Protein AF-A0A3D5U946-F1 (afdb_monomer)

pLDDT: mean 96.35, std 2.48, range [83.06, 98.5]

Structure (mmCIF, N/CA/C/O backbone):
data_AF-A0A3D5U946-F1
#
_entry.id   AF-A0A3D5U946-F1
#
loop_
_atom_site.group_PDB
_atom_site.id
_atom_site.type_symbol
_atom_site.label_atom_id
_atom_site.label_alt_id
_atom_site.label_comp_id
_atom_site.label_asym_id
_atom_site.label_entity_id
_atom_site.label_seq_id
_atom_site.pdbx_PDB_ins_code
_atom_site.Cartn_x
_atom_site.Cartn_y
_atom_site.Cartn_z
_atom_site.occupancy
_atom_site.B_iso_or_equiv
_atom_site.auth_seq_id
_atom_site.auth_comp_id
_atom_site.auth_asym_id
_atom_site.auth_atom_id
_atom_site.pdbx_PDB_model_num
ATOM 1 N N . ALA A 1 1 ? 17.660 9.018 -31.068 1.00 83.06 1 ALA A N 1
ATOM 2 C CA . ALA A 1 1 ? 16.540 8.175 -30.598 1.00 83.06 1 ALA A CA 1
ATOM 3 C C . ALA A 1 1 ? 16.935 7.561 -29.259 1.00 83.06 1 ALA A C 1
ATOM 5 O O . ALA A 1 1 ? 18.131 7.519 -28.995 1.00 83.06 1 ALA A O 1
ATOM 6 N N . VAL A 1 2 ? 15.977 7.155 -28.422 1.00 95.06 2 VAL A N 1
ATOM 7 C CA . VAL A 1 2 ? 16.244 6.520 -27.117 1.00 95.06 2 VAL A CA 1
ATOM 8 C C . VAL A 1 2 ? 15.675 5.106 -27.093 1.00 95.06 2 VAL A C 1
ATOM 10 O O . VAL A 1 2 ? 14.644 4.865 -27.718 1.00 95.06 2 VAL A O 1
ATOM 13 N N . ASP A 1 3 ? 16.324 4.205 -26.356 1.00 97.69 3 ASP A N 1
ATOM 14 C CA . ASP A 1 3 ? 15.890 2.809 -26.199 1.00 97.69 3 ASP A CA 1
ATOM 15 C C . ASP A 1 3 ? 14.773 2.643 -25.154 1.00 97.69 3 ASP A C 1
ATOM 17 O O . ASP A 1 3 ? 14.074 1.632 -25.138 1.00 97.69 3 ASP A O 1
ATOM 21 N N . GLY A 1 4 ? 14.576 3.640 -24.284 1.00 97.06 4 GLY A N 1
ATOM 22 C CA . GLY A 1 4 ? 13.541 3.609 -23.256 1.00 97.06 4 GLY A CA 1
ATOM 23 C C . GLY A 1 4 ? 13.233 4.976 -22.651 1.00 97.06 4 GLY A C 1
ATOM 24 O O . GLY A 1 4 ? 14.089 5.858 -22.579 1.00 97.06 4 GLY A O 1
ATOM 25 N N . LEU A 1 5 ? 11.987 5.123 -22.199 1.00 96.31 5 LEU A N 1
ATOM 26 C CA . LEU A 1 5 ? 11.475 6.261 -21.443 1.00 96.31 5 LEU A CA 1
ATOM 27 C C . LEU A 1 5 ? 10.631 5.717 -20.289 1.00 96.31 5 LEU A C 1
ATOM 29 O O . LEU A 1 5 ? 9.679 4.975 -20.519 1.00 96.31 5 LEU A O 1
ATOM 33 N N . PHE A 1 6 ? 10.961 6.113 -19.064 1.00 97.00 6 PHE A N 1
ATOM 34 C CA . PHE A 1 6 ? 10.221 5.727 -17.867 1.00 97.00 6 PHE A CA 1
ATOM 35 C C . PHE A 1 6 ? 9.574 6.964 -17.263 1.00 97.00 6 PHE A C 1
ATOM 37 O O . PHE A 1 6 ? 10.253 7.943 -16.954 1.00 97.00 6 PHE A O 1
ATOM 44 N N . VAL A 1 7 ? 8.253 6.926 -17.120 1.00 96.19 7 VAL A N 1
ATOM 45 C CA . VAL A 1 7 ? 7.474 8.058 -16.621 1.00 96.19 7 VAL A CA 1
ATOM 46 C C . VAL A 1 7 ? 7.282 7.907 -15.118 1.00 96.19 7 VAL A C 1
ATOM 48 O O . VAL A 1 7 ? 6.644 6.964 -14.661 1.00 96.19 7 VAL A O 1
ATOM 51 N N . PHE A 1 8 ? 7.809 8.868 -14.363 1.00 94.56 8 PHE A N 1
ATOM 52 C CA . PHE A 1 8 ? 7.666 8.962 -12.912 1.00 94.56 8 PHE A CA 1
ATOM 53 C C . PHE A 1 8 ? 7.106 10.340 -12.547 1.00 94.56 8 PHE A C 1
ATOM 55 O O . PHE A 1 8 ? 7.844 11.239 -12.159 1.00 94.56 8 PHE A O 1
ATOM 62 N N . ILE A 1 9 ? 5.793 10.512 -12.717 1.00 96.00 9 ILE A N 1
ATOM 63 C CA . ILE A 1 9 ? 5.072 11.770 -12.430 1.00 96.00 9 ILE A CA 1
ATOM 64 C C . ILE A 1 9 ? 4.195 11.678 -11.172 1.00 96.00 9 ILE A C 1
ATOM 66 O O . ILE A 1 9 ? 3.305 12.497 -10.971 1.00 96.00 9 ILE A O 1
ATOM 70 N N . GLY A 1 10 ? 4.450 10.673 -10.333 1.00 92.50 10 GLY A N 1
ATOM 71 C CA . GLY A 1 10 ? 3.632 10.341 -9.170 1.00 92.50 10 GLY A CA 1
ATOM 72 C C . GLY A 1 10 ? 2.562 9.290 -9.468 1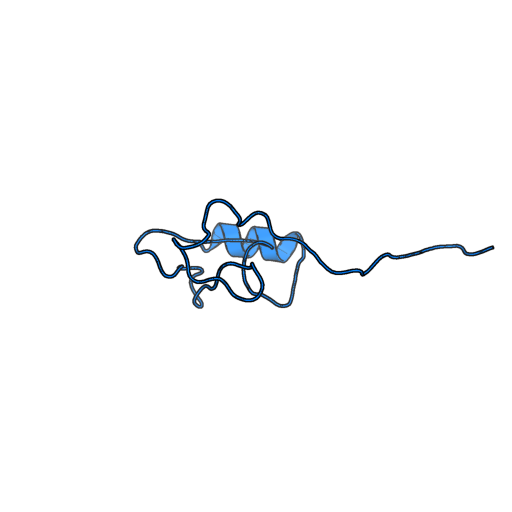.00 92.50 10 GLY A C 1
ATOM 73 O O . GLY A 1 10 ? 2.442 8.794 -10.589 1.00 92.50 10 GLY A O 1
ATOM 74 N N . SER A 1 11 ? 1.806 8.951 -8.426 1.00 93.69 11 SER A N 1
ATOM 75 C CA . SER A 1 11 ? 0.744 7.944 -8.443 1.00 93.69 11 SER A CA 1
ATOM 76 C C . SER A 1 11 ? -0.484 8.490 -7.726 1.00 93.69 11 SER A C 1
ATOM 78 O O . SER A 1 11 ? -0.344 9.202 -6.733 1.00 93.69 11 SER A O 1
ATOM 80 N N . ASN A 1 12 ? -1.671 8.128 -8.211 1.00 95.62 12 ASN A N 1
ATOM 81 C CA . ASN A 1 12 ? -2.945 8.474 -7.589 1.00 95.62 12 ASN A CA 1
ATOM 82 C C . ASN A 1 12 ? -3.595 7.198 -7.016 1.00 95.62 12 ASN A C 1
ATOM 84 O O . ASN A 1 12 ? -4.042 6.363 -7.809 1.00 95.62 12 ASN A O 1
ATOM 88 N N . PRO A 1 13 ? -3.595 6.985 -5.688 1.00 96.62 13 PRO A N 1
ATOM 89 C CA . PRO A 1 13 ? -4.225 5.817 -5.080 1.00 96.62 13 PRO A CA 1
ATOM 90 C C . PRO A 1 13 ? -5.757 5.884 -5.190 1.00 96.62 13 PRO A C 1
ATOM 92 O O . PRO A 1 13 ? -6.365 6.949 -5.134 1.00 96.62 13 PRO A O 1
ATOM 95 N N . ASN A 1 14 ? -6.409 4.727 -5.326 1.00 97.62 14 ASN A N 1
ATOM 96 C CA . ASN A 1 14 ? -7.869 4.635 -5.468 1.00 97.62 14 ASN A CA 1
ATOM 97 C C . ASN A 1 14 ? -8.591 4.743 -4.109 1.00 97.62 14 ASN A C 1
ATOM 99 O O . ASN A 1 14 ? -9.259 3.805 -3.680 1.00 97.62 14 ASN A O 1
ATOM 103 N N . THR A 1 15 ? -8.439 5.871 -3.418 1.00 98.06 15 THR A N 1
ATOM 104 C CA . THR A 1 15 ? -8.922 6.083 -2.038 1.00 98.06 15 THR A CA 1
ATOM 105 C C . THR A 1 15 ? -10.063 7.083 -1.917 1.00 98.06 15 THR A C 1
ATOM 107 O O . THR A 1 15 ? -10.561 7.276 -0.814 1.00 98.06 15 THR A O 1
ATOM 110 N N . GLY A 1 16 ? -10.546 7.655 -3.025 1.00 97.12 16 GLY A N 1
ATOM 111 C CA . GLY A 1 16 ? -11.608 8.673 -3.005 1.00 97.12 16 GLY A CA 1
ATOM 112 C C . GLY A 1 16 ? -12.896 8.239 -2.289 1.00 97.12 16 GLY A C 1
ATOM 113 O O . GLY A 1 16 ? -13.598 9.062 -1.718 1.00 97.12 16 GLY A O 1
ATOM 114 N N . LEU A 1 17 ? -13.197 6.934 -2.249 1.00 96.25 17 LEU A N 1
ATOM 115 C CA . LEU A 1 17 ? -14.342 6.394 -1.499 1.00 96.25 17 LEU A CA 1
ATOM 116 C C . LEU A 1 17 ? -14.181 6.466 0.027 1.00 96.25 17 LEU A C 1
ATOM 118 O O . LEU A 1 17 ? -15.168 6.285 0.735 1.00 96.25 17 LEU A O 1
ATOM 122 N N . PHE A 1 18 ? -12.962 6.678 0.521 1.00 96.88 18 PHE A N 1
ATOM 123 C CA . PHE A 1 18 ? -12.595 6.651 1.938 1.00 96.88 18 PHE A CA 1
ATOM 124 C C . PHE A 1 18 ? -12.183 8.025 2.475 1.00 96.88 18 PHE A C 1
ATOM 126 O O . PHE A 1 18 ? 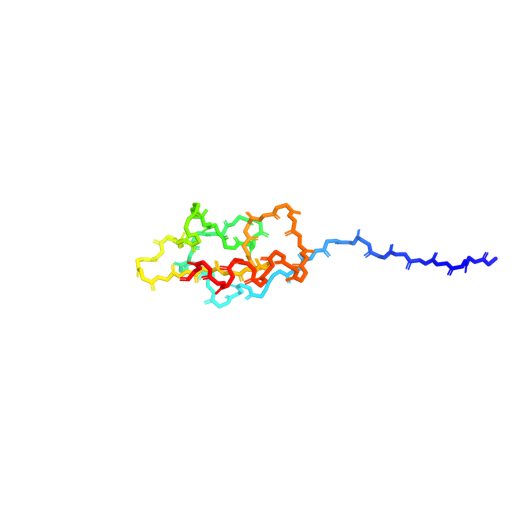-11.782 8.129 3.637 1.00 96.88 18 PHE A O 1
ATOM 133 N N . GLU A 1 19 ? -12.294 9.071 1.652 1.00 95.12 19 GLU A N 1
ATOM 134 C CA . GLU A 1 19 ? -12.179 10.456 2.105 1.00 95.12 19 GLU A CA 1
ATOM 135 C C . GLU A 1 19 ? -13.145 10.697 3.275 1.00 95.12 19 GLU A C 1
ATOM 137 O O . GLU A 1 19 ? -14.267 10.180 3.294 1.00 95.12 19 GLU A O 1
ATOM 142 N N . ASP A 1 20 ? -12.661 11.410 4.293 1.00 95.50 20 ASP A N 1
ATOM 143 C CA . ASP A 1 20 ? -13.344 11.684 5.566 1.00 95.50 20 ASP A CA 1
ATOM 144 C C . ASP A 1 20 ? -13.768 10.450 6.396 1.00 95.50 20 ASP A C 1
ATOM 146 O O . ASP A 1 20 ? -14.379 10.597 7.456 1.00 95.50 20 ASP A O 1
ATOM 150 N N . GLN A 1 21 ? -13.429 9.230 5.964 1.00 97.31 21 GLN A N 1
ATOM 151 C CA . GLN A 1 21 ? -13.749 7.979 6.666 1.00 97.31 21 GLN A CA 1
ATOM 152 C C . GLN A 1 21 ? -12.51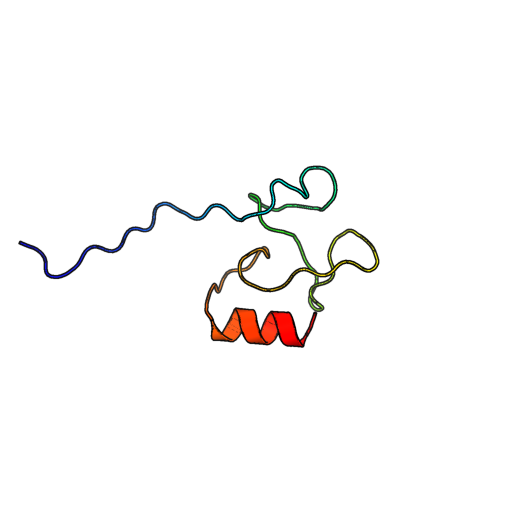1 7.313 7.269 1.00 97.31 21 GLN A C 1
ATOM 154 O O . GLN A 1 21 ? -12.595 6.718 8.344 1.00 97.31 21 GLN A O 1
ATOM 159 N N . LEU A 1 22 ? -11.367 7.409 6.585 1.00 98.12 22 LEU A N 1
ATOM 160 C CA . LEU A 1 22 ? -10.087 6.865 7.030 1.00 98.12 22 LEU A CA 1
ATOM 161 C C . LEU A 1 22 ? -9.028 7.967 7.110 1.00 98.12 22 LEU A C 1
ATOM 163 O O . LEU A 1 22 ? -9.087 8.962 6.389 1.00 98.12 22 LEU A O 1
ATOM 167 N N . ASN A 1 23 ? -8.021 7.767 7.960 1.00 98.38 23 ASN A N 1
ATOM 168 C CA . ASN A 1 23 ? -6.842 8.625 7.968 1.00 98.38 23 ASN A CA 1
ATOM 169 C C . ASN A 1 23 ? -6.028 8.382 6.694 1.00 98.38 23 ASN A C 1
ATOM 171 O O . ASN A 1 23 ? -5.556 7.266 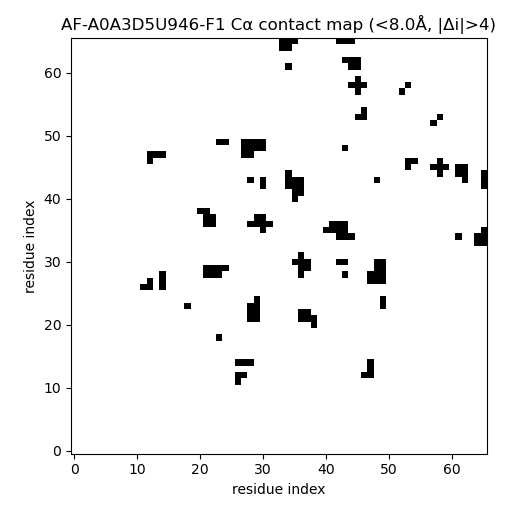6.456 1.00 98.38 23 ASN A O 1
ATOM 175 N N . LEU A 1 24 ? -5.850 9.436 5.900 1.00 98.06 24 LEU A N 1
ATOM 176 C CA . LEU A 1 24 ? -5.062 9.403 4.674 1.00 98.06 24 LEU A CA 1
ATOM 177 C C . LEU A 1 24 ? -3.796 10.257 4.821 1.00 98.06 24 LEU A C 1
ATOM 179 O O . LEU A 1 24 ? -3.837 11.338 5.406 1.00 98.06 24 LEU A O 1
ATOM 183 N N . ASP A 1 25 ? -2.691 9.784 4.251 1.00 96.25 25 ASP A N 1
ATOM 184 C CA . ASP A 1 25 ? -1.433 10.516 4.089 1.00 96.25 25 ASP A CA 1
ATOM 185 C C . ASP A 1 25 ? -1.129 10.669 2.603 1.00 96.25 25 ASP A C 1
ATOM 187 O O . ASP A 1 25 ? -0.963 9.674 1.900 1.00 96.25 25 ASP A O 1
ATOM 191 N N . GLU A 1 26 ? -1.136 11.902 2.099 1.00 95.62 26 GLU A N 1
ATOM 192 C CA . GLU A 1 26 ? -0.974 12.191 0.664 1.00 95.62 26 GLU A CA 1
ATOM 193 C C . GLU A 1 26 ? -1.895 11.339 -0.245 1.00 95.62 26 GLU A C 1
ATOM 195 O O . GLU A 1 26 ? -1.532 10.948 -1.355 1.00 95.62 26 GLU A O 1
ATOM 200 N N . GLY A 1 27 ? -3.102 11.026 0.241 1.00 96.38 27 GLY A N 1
ATOM 201 C CA . GLY A 1 27 ? -4.091 10.192 -0.447 1.00 96.38 27 GLY A CA 1
ATOM 202 C C . GLY A 1 27 ? -3.955 8.685 -0.203 1.00 96.38 27 GLY A C 1
ATOM 203 O O . GLY A 1 27 ? -4.846 7.942 -0.593 1.00 96.38 27 GLY A O 1
ATOM 204 N N . TYR A 1 28 ? -2.909 8.201 0.459 1.00 98.19 28 TYR A N 1
ATOM 205 C CA . TYR A 1 28 ? -2.739 6.785 0.802 1.00 98.19 28 TYR A CA 1
ATOM 206 C C . TYR A 1 28 ? -3.329 6.471 2.176 1.00 98.19 28 TYR A C 1
ATOM 208 O O . TYR A 1 28 ? -3.300 7.311 3.068 1.00 98.19 28 TYR A O 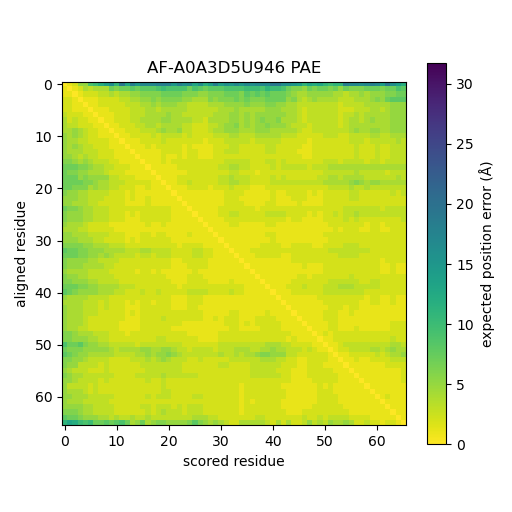1
ATOM 216 N N . ILE A 1 29 ? -3.835 5.256 2.382 1.00 98.44 29 ILE A N 1
ATOM 217 C CA . ILE A 1 29 ? -4.400 4.848 3.674 1.00 98.44 29 ILE A CA 1
ATOM 218 C C . ILE A 1 29 ? -3.265 4.680 4.689 1.00 98.44 29 ILE A C 1
ATOM 220 O O . ILE A 1 29 ? -2.337 3.901 4.462 1.00 98.44 29 ILE A O 1
ATOM 224 N N . GLN A 1 30 ? -3.337 5.398 5.812 1.00 98.25 30 GLN A N 1
ATOM 225 C CA . GLN A 1 30 ? -2.425 5.175 6.931 1.00 98.25 30 GLN A CA 1
ATOM 226 C C . GLN A 1 30 ? -2.783 3.869 7.645 1.00 98.25 30 GLN A C 1
ATOM 228 O O . GLN A 1 30 ? -3.936 3.658 8.034 1.00 98.25 30 GLN A O 1
ATOM 233 N N . THR A 1 31 ? -1.778 3.026 7.860 1.00 97.94 31 THR A N 1
ATOM 234 C CA . THR A 1 31 ? -1.904 1.753 8.570 1.00 97.94 31 THR A CA 1
ATOM 235 C C . THR A 1 31 ? -0.842 1.601 9.656 1.00 97.94 31 THR A C 1
ATOM 237 O O . THR A 1 31 ? 0.204 2.259 9.639 1.00 97.94 31 THR A O 1
ATOM 240 N N . ASP A 1 32 ? -1.118 0.745 10.639 1.00 96.06 32 ASP A N 1
ATOM 241 C CA . ASP A 1 32 ? -0.113 0.293 11.600 1.00 96.06 32 ASP A CA 1
ATOM 242 C C . ASP A 1 32 ? 0.701 -0.906 11.064 1.00 96.06 32 ASP A C 1
ATOM 244 O O . ASP A 1 32 ? 0.574 -1.323 9.915 1.00 96.06 32 ASP A O 1
ATOM 248 N N . ARG A 1 33 ? 1.564 -1.497 11.903 1.00 93.38 33 ARG A N 1
ATOM 249 C CA . ARG A 1 33 ? 2.397 -2.654 11.510 1.00 93.38 33 ARG A CA 1
ATOM 250 C C . ARG A 1 33 ? 1.607 -3.928 11.189 1.00 93.38 33 ARG A C 1
ATOM 252 O O . ARG A 1 33 ? 2.201 -4.867 10.671 1.00 93.38 33 ARG A O 1
ATOM 259 N N . ASN A 1 34 ? 0.326 -3.974 11.539 1.00 95.31 34 ASN A N 1
ATOM 260 C CA . ASN A 1 34 ? -0.580 -5.080 11.258 1.00 95.31 34 ASN A CA 1
ATOM 261 C C . ASN A 1 34 ? -1.569 -4.716 10.142 1.00 95.31 34 ASN A C 1
ATOM 263 O O . ASN A 1 34 ? -2.611 -5.357 10.043 1.00 95.31 34 ASN A O 1
ATOM 267 N N . HIS A 1 35 ? -1.286 -3.676 9.348 1.00 97.38 35 HIS A N 1
ATOM 268 C CA . HIS A 1 35 ? -2.147 -3.194 8.265 1.00 97.38 35 HIS A CA 1
ATOM 269 C C . HIS A 1 35 ? -3.518 -2.659 8.722 1.00 97.38 35 HIS A C 1
ATOM 271 O O . HIS A 1 35 ? -4.419 -2.456 7.905 1.00 97.38 35 HIS A O 1
ATOM 277 N N . ALA A 1 36 ? -3.702 -2.410 10.025 1.00 98.19 36 ALA A N 1
ATOM 278 C CA . ALA A 1 36 ? -4.959 -1.897 10.556 1.00 98.19 36 ALA A CA 1
ATOM 279 C C . ALA A 1 36 ? -5.091 -0.397 10.272 1.00 98.19 36 ALA A C 1
ATOM 281 O O . ALA A 1 36 ? -4.144 0.366 10.469 1.00 98.19 36 ALA A O 1
ATOM 282 N N . THR A 1 37 ? -6.274 0.023 9.824 1.00 98.50 37 THR A N 1
ATOM 283 C CA . THR A 1 37 ? -6.583 1.434 9.540 1.00 98.50 37 THR A CA 1
ATOM 284 C C . THR A 1 37 ? -7.062 2.172 10.796 1.00 98.50 37 THR A C 1
ATOM 286 O O . THR A 1 37 ? -7.164 1.604 11.885 1.00 98.50 37 THR A O 1
ATOM 289 N N . SER A 1 38 ? -7.420 3.451 10.655 1.00 98.25 38 SER A N 1
ATOM 290 C CA . SER A 1 38 ? -8.075 4.220 11.722 1.00 98.25 38 SER A CA 1
ATOM 291 C C . SER A 1 38 ? -9.479 3.715 12.084 1.00 98.25 38 SER A C 1
ATOM 293 O O . SER A 1 38 ? -9.977 4.042 13.161 1.00 98.25 38 SER A O 1
ATOM 295 N N . ALA A 1 39 ? -10.128 2.938 11.210 1.00 98.06 39 ALA A N 1
ATOM 296 C CA . ALA A 1 39 ? -11.432 2.344 11.470 1.00 98.06 39 ALA A CA 1
ATOM 297 C C . ALA A 1 39 ? -11.282 0.921 12.026 1.00 98.06 39 ALA A C 1
ATOM 299 O O . ALA A 1 39 ? -10.634 0.055 11.437 1.00 98.06 39 ALA A O 1
ATOM 300 N N . GLN A 1 40 ? -11.920 0.661 13.169 1.00 97.56 40 GLN A N 1
ATOM 301 C CA . GLN A 1 40 ? -11.865 -0.648 13.812 1.00 97.56 40 GLN A CA 1
ATOM 302 C C . GLN A 1 40 ? -12.480 -1.730 12.914 1.00 97.56 40 GLN A C 1
ATOM 304 O O . GLN A 1 40 ? -13.621 -1.607 12.473 1.00 97.56 40 GLN A O 1
ATOM 309 N N . GLY A 1 41 ? -11.735 -2.817 12.695 1.00 97.12 41 GLY A N 1
ATOM 310 C CA . GLY A 1 41 ? -12.170 -3.929 11.845 1.00 97.12 41 GLY A CA 1
ATOM 311 C C . GLY A 1 41 ? -11.988 -3.680 10.346 1.00 97.12 41 GLY A C 1
ATOM 312 O O . GLY A 1 41 ? -12.542 -4.430 9.545 1.00 97.12 41 GLY A O 1
ATOM 313 N N . VAL A 1 42 ? -11.238 -2.641 9.966 1.00 98.00 42 VAL A N 1
ATOM 314 C CA . VAL A 1 42 ? -10.880 -2.340 8.578 1.00 98.00 42 VAL A CA 1
ATOM 315 C C . VAL A 1 42 ? -9.361 -2.339 8.440 1.00 98.00 42 VAL A C 1
ATOM 317 O O . VAL A 1 42 ? -8.663 -1.628 9.169 1.00 98.00 42 VAL A O 1
ATOM 320 N N . TRP A 1 43 ? -8.869 -3.102 7.467 1.00 98.25 43 TRP A N 1
ATOM 321 C CA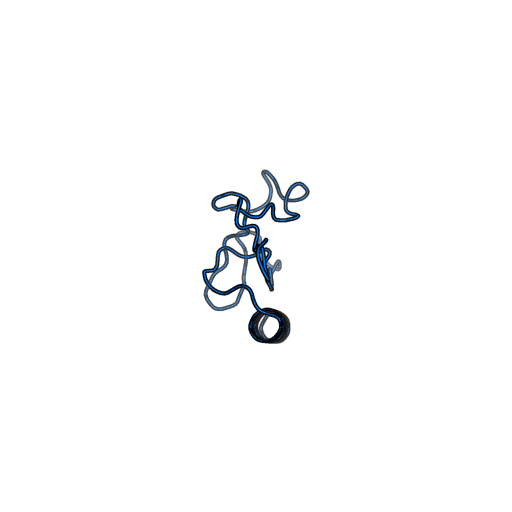 . TRP A 1 43 ? -7.461 -3.192 7.087 1.00 98.25 43 TRP A CA 1
ATOM 322 C C . TRP A 1 43 ? -7.271 -2.714 5.649 1.00 98.25 43 TRP A C 1
ATOM 324 O O . TRP A 1 43 ? -8.206 -2.756 4.845 1.00 98.25 43 TRP A O 1
ATOM 334 N N . ALA A 1 44 ? -6.066 -2.259 5.323 1.00 98.12 44 ALA A N 1
ATOM 335 C CA . ALA A 1 44 ? -5.684 -1.901 3.964 1.00 98.12 44 ALA A CA 1
ATOM 336 C C . ALA A 1 44 ? -4.400 -2.636 3.594 1.00 98.12 44 ALA A C 1
ATOM 338 O O . ALA A 1 44 ? -3.510 -2.757 4.419 1.00 98.12 44 ALA A O 1
ATOM 339 N N . ALA A 1 45 ? -4.311 -3.122 2.360 1.00 98.12 45 ALA A N 1
ATOM 340 C CA . ALA A 1 45 ? -3.174 -3.903 1.896 1.00 98.12 45 ALA A CA 1
ATOM 341 C C . ALA A 1 45 ? -2.754 -3.466 0.493 1.00 98.12 45 ALA A C 1
ATOM 343 O O . ALA A 1 45 ? -3.594 -3.174 -0.366 1.00 98.12 45 ALA A O 1
ATOM 344 N N . GLY A 1 46 ? -1.451 -3.480 0.228 1.00 98.00 46 GLY A N 1
ATOM 345 C CA . GLY A 1 46 ? -0.918 -3.207 -1.102 1.00 98.00 46 GLY A CA 1
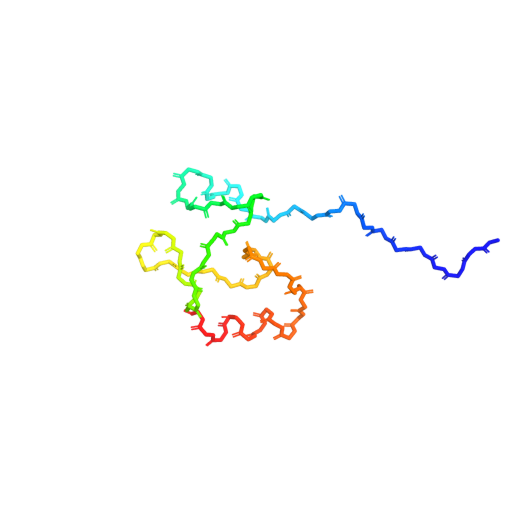ATOM 346 C C . GLY A 1 46 ? -0.636 -1.726 -1.336 1.00 98.00 46 GLY A C 1
ATOM 347 O O . GLY A 1 46 ? -0.377 -0.967 -0.408 1.00 98.00 46 GLY A O 1
ATOM 348 N N . ASP A 1 47 ? -0.567 -1.310 -2.597 1.00 98.00 47 ASP A N 1
ATOM 349 C CA . ASP A 1 47 ? -0.046 0.019 -2.967 1.00 98.00 47 ASP A CA 1
ATOM 350 C C . ASP A 1 47 ? -0.964 1.185 -2.569 1.00 98.00 47 ASP A C 1
ATOM 352 O O . ASP A 1 47 ? -0.589 2.342 -2.742 1.00 98.00 47 ASP A O 1
ATOM 356 N N . VAL A 1 48 ? -2.148 0.878 -2.032 1.00 97.50 48 VAL A N 1
ATOM 357 C CA . VAL A 1 48 ? -3.088 1.848 -1.459 1.00 97.50 48 VAL A CA 1
ATOM 358 C C . VAL A 1 48 ? -2.622 2.376 -0.097 1.00 97.50 48 VAL A C 1
ATOM 360 O O . VAL A 1 48 ? -3.061 3.444 0.322 1.00 97.50 48 VAL A O 1
ATOM 363 N N . GLU A 1 49 ? -1.733 1.653 0.583 1.00 97.62 49 GLU A N 1
ATOM 364 C CA . GLU A 1 49 ? -1.186 2.038 1.882 1.00 97.62 49 GLU A CA 1
ATOM 365 C C . GLU A 1 49 ? -0.069 3.078 1.768 1.00 97.62 49 GLU A C 1
ATOM 367 O O . GLU A 1 49 ? 0.669 3.141 0.776 1.00 97.62 49 GLU A O 1
ATOM 372 N N . ALA A 1 50 ? 0.102 3.863 2.830 1.00 96.25 50 ALA A N 1
ATOM 373 C CA . ALA A 1 50 ? 1.200 4.807 2.965 1.00 96.25 50 ALA A CA 1
ATOM 374 C C . ALA A 1 50 ? 2.524 4.056 3.208 1.00 96.25 50 ALA A C 1
ATOM 376 O O . ALA A 1 50 ? 2.934 3.811 4.343 1.00 96.25 50 ALA A O 1
ATOM 377 N N . LYS A 1 51 ? 3.197 3.658 2.120 1.00 92.69 51 LYS A N 1
ATOM 378 C CA . LYS A 1 51 ? 4.453 2.893 2.167 1.00 92.69 51 LYS A CA 1
ATOM 379 C C . LYS A 1 51 ? 5.439 3.256 1.058 1.00 92.69 51 LYS A C 1
ATOM 381 O O . LYS A 1 51 ? 5.079 3.746 -0.014 1.00 92.69 51 LYS A O 1
ATOM 386 N N . THR A 1 52 ? 6.708 2.933 1.298 1.00 90.06 52 THR A N 1
ATOM 387 C CA . THR A 1 52 ? 7.812 3.247 0.378 1.00 90.06 52 THR A CA 1
ATOM 388 C C . THR A 1 52 ? 7.903 2.282 -0.806 1.00 90.06 52 THR A C 1
ATOM 390 O O . THR A 1 52 ? 8.225 2.704 -1.916 1.00 90.06 52 THR A O 1
ATOM 393 N N . LEU A 1 53 ? 7.649 0.984 -0.596 1.00 93.81 53 LEU A N 1
ATOM 394 C CA . LEU A 1 53 ? 7.894 -0.052 -1.604 1.00 93.81 53 LEU A CA 1
ATOM 395 C C . LEU A 1 53 ? 6.594 -0.552 -2.239 1.00 93.81 53 LEU A C 1
ATOM 397 O O . LEU A 1 53 ? 5.776 -1.191 -1.582 1.00 93.81 53 LEU A O 1
ATOM 401 N N . ARG A 1 54 ? 6.455 -0.303 -3.543 1.00 94.50 54 ARG A N 1
ATOM 402 C CA . ARG A 1 54 ? 5.277 -0.641 -4.354 1.00 94.50 54 ARG A CA 1
ATOM 403 C C . ARG A 1 54 ? 5.625 -1.724 -5.365 1.00 94.50 54 ARG A C 1
ATOM 405 O O . ARG A 1 54 ? 6.160 -1.416 -6.429 1.00 94.50 54 ARG A O 1
ATOM 412 N N . GLN A 1 55 ? 5.470 -2.989 -4.980 1.00 97.56 55 GLN A N 1
ATOM 413 C CA . GLN A 1 55 ? 5.866 -4.160 -5.766 1.00 97.56 55 GLN A CA 1
ATOM 414 C C . GLN A 1 55 ? 4.831 -5.275 -5.616 1.00 97.56 55 GLN A C 1
ATOM 416 O O . GLN A 1 55 ? 4.186 -5.408 -4.581 1.00 97.56 55 GLN A O 1
ATOM 421 N N . VAL A 1 56 ? 4.736 -6.147 -6.621 1.00 97.62 56 VAL A N 1
ATOM 422 C CA . VAL A 1 56 ? 3.814 -7.296 -6.587 1.00 97.62 56 VAL A CA 1
ATOM 423 C C . VAL A 1 56 ? 4.050 -8.162 -5.348 1.00 97.62 56 VAL A C 1
ATOM 425 O O . VAL A 1 56 ? 3.108 -8.500 -4.643 1.00 97.62 56 VAL A O 1
ATOM 428 N N . ALA A 1 57 ? 5.311 -8.488 -5.050 1.00 97.81 57 ALA A N 1
ATOM 429 C CA . ALA A 1 57 ? 5.642 -9.342 -3.913 1.00 97.81 57 ALA A CA 1
ATOM 430 C C . ALA A 1 57 ? 5.289 -8.701 -2.562 1.00 97.81 57 ALA A C 1
ATOM 432 O O . ALA A 1 57 ? 4.841 -9.411 -1.666 1.00 97.81 57 ALA A O 1
ATOM 433 N N . THR A 1 58 ? 5.456 -7.380 -2.416 1.00 96.69 58 THR A N 1
ATOM 434 C CA . THR A 1 58 ? 5.062 -6.698 -1.176 1.00 96.69 58 THR A CA 1
ATOM 435 C C . THR A 1 58 ? 3.552 -6.668 -1.041 1.00 96.69 58 THR A C 1
ATOM 437 O O . THR A 1 58 ? 3.051 -7.115 -0.025 1.00 96.69 58 THR A O 1
ATOM 440 N N . ALA A 1 59 ? 2.823 -6.292 -2.095 1.00 97.69 59 ALA A N 1
ATOM 441 C CA . ALA A 1 59 ? 1.363 -6.259 -2.062 1.00 97.69 59 ALA A CA 1
ATOM 442 C C . ALA A 1 59 ? 0.726 -7.627 -1.750 1.00 97.69 59 ALA A C 1
ATOM 444 O O . ALA A 1 59 ? -0.264 -7.690 -1.026 1.00 97.69 59 ALA A O 1
ATOM 445 N N . VAL A 1 60 ? 1.305 -8.724 -2.255 1.00 98.00 60 VAL A N 1
ATOM 446 C CA . VAL A 1 60 ? 0.875 -10.087 -1.898 1.00 98.00 60 VAL A CA 1
ATOM 447 C C . VAL A 1 60 ? 1.147 -10.390 -0.422 1.00 98.00 60 VAL A C 1
ATOM 449 O O . VAL A 1 60 ? 0.307 -11.001 0.230 1.00 98.00 60 VAL A O 1
ATOM 452 N N . GLY A 1 61 ? 2.303 -9.975 0.103 1.00 96.69 61 GLY A N 1
ATOM 453 C CA . GLY A 1 61 ? 2.648 -10.143 1.516 1.00 96.69 61 GLY A CA 1
ATOM 454 C C . GLY A 1 61 ?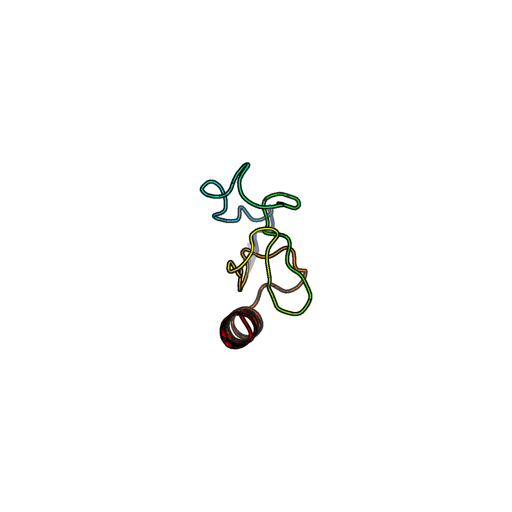 1.729 -9.350 2.445 1.00 96.69 61 GLY A C 1
ATOM 455 O O . GLY A 1 61 ? 1.206 -9.920 3.397 1.00 96.69 61 GLY A O 1
ATOM 456 N N . ASP A 1 62 ? 1.478 -8.081 2.121 1.00 97.31 62 ASP A N 1
ATOM 457 C CA . ASP A 1 62 ? 0.578 -7.202 2.874 1.00 97.31 62 ASP A CA 1
ATOM 458 C C . ASP A 1 62 ? -0.832 -7.810 2.934 1.00 97.31 62 ASP A C 1
ATOM 460 O O . ASP A 1 62 ? -1.420 -7.946 4.002 1.00 97.31 62 ASP A O 1
ATOM 464 N N . GLY A 1 63 ? -1.345 -8.280 1.788 1.00 96.88 63 GLY A N 1
ATOM 465 C CA . GLY A 1 63 ? -2.667 -8.908 1.703 1.00 96.88 63 GLY A CA 1
ATOM 466 C C . GLY A 1 63 ? -2.771 -10.282 2.368 1.00 96.88 63 GLY A C 1
ATOM 467 O O . GLY A 1 63 ? -3.877 -10.749 2.607 1.00 96.88 63 GLY A O 1
ATOM 468 N N . ALA A 1 64 ? -1.649 -10.947 2.652 1.00 96.75 64 ALA A N 1
ATOM 469 C CA . ALA A 1 64 ? -1.638 -12.179 3.437 1.00 96.75 64 ALA A CA 1
ATOM 470 C C . ALA A 1 64 ? -1.610 -11.914 4.952 1.00 96.75 64 ALA A C 1
ATOM 472 O O . ALA A 1 64 ? -1.921 -12.822 5.724 1.00 96.75 64 ALA A O 1
ATOM 473 N N . LEU A 1 65 ? -1.186 -10.715 5.370 1.00 94.94 65 LEU A N 1
ATOM 474 C CA . LEU A 1 65 ? -1.087 -10.315 6.773 1.00 94.94 65 LEU A CA 1
ATOM 475 C C . LEU A 1 65 ? -2.346 -9.587 7.269 1.00 94.94 65 LEU A C 1
ATOM 477 O O . LEU A 1 65 ? -2.727 -9.795 8.421 1.00 94.94 65 LEU A O 1
ATOM 481 N N . ALA A 1 66 ? -2.935 -8.741 6.420 1.00 89.88 66 ALA A N 1
ATOM 482 C CA . ALA A 1 66 ? -4.175 -8.002 6.674 1.00 89.88 66 ALA A CA 1
ATOM 483 C C . ALA A 1 66 ? -5.393 -8.928 6.835 1.00 89.88 66 ALA A C 1
ATOM 485 O O . ALA A 1 66 ? -6.219 -8.647 7.733 1.00 89.88 66 ALA A O 1
#

Radius of gyration: 14.13 Å; Cα contacts (8 Å, |Δi|>4): 81; chains: 1; bounding box: 31×24×44 Å

Mean predicted aligned error: 2.7 Å

Nearest PDB structures (foldseek):
  7jyp-assembly1_A-2  TM=9.762E-01  e=1.530E-04  T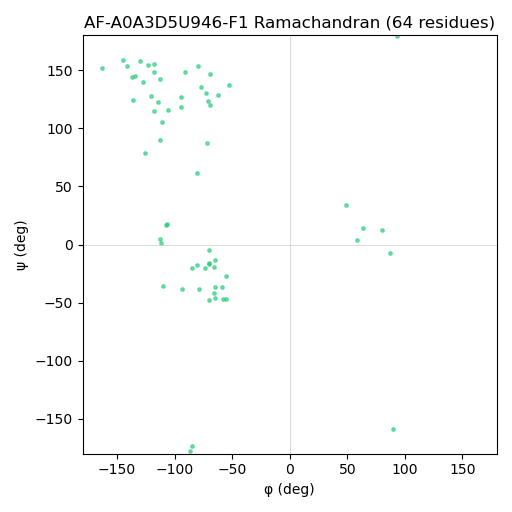hermosipho africanus TCF52B
  7aaw-assembly1_B  TM=9.374E-01  e=4.004E-04  Bacillus cereus ATCC 14579
  4gcm-assembly1_A  TM=9.493E-01  e=6.940E-04  Staphylococcus aureus subsp. aureus MW2
  5mh4-assembly1_A  TM=8.775E-01  e=1.696E-03  Lactococcus cremoris
  5n0j-assembly1_A  TM=8.573E-01  e=1.530E-02  Gloeobacter violaceus

Sequence (66 aa):
AVDGLFVFIGSNPNTGLFEDQLNLDEGYIQTDRNHATSAQGVWAAGDVEAKTLRQVATAVGDGALA

Foldseek 3Di:
DDPDDDDDPDDAAPCPVCVVPWDDDVQAFEADPQQDTPDPPDGDAAPSHPDDDHDPVRRVVRVVRD

Secondary structure (DSSP, 8-state):
--S-----S----S-GGGTTTS-EETTEEP--TT-B-SSTT-B--STTBS-S---HHHHHHHHHH-

Solvent-accessible surface area (backbone atoms only — not comparable to full-atom values): 4293 Å² total; per-residue (Å²): 139,78,98,76,86,85,91,84,88,78,84,83,51,95,37,79,92,40,63,97,68,45,54,62,52,99,58,15,40,42,55,52,100,66,22,39,38,78,40,89,96,40,62,54,52,32,76,43,32,67,69,91,77,80,45,73,72,50,29,54,51,38,58,73,66,78